Protein AF-A0A7Y8H9X2-F1 (afdb_monomer_lite)

Secondary structure (DSSP, 8-state):
---HHHHHHHHHHHHHHHHTS---HHHHHHHHHH-TTTHHHHHHHHHHS---HHHHHHHHHH-GGGHHHHHHHHHHT---HHHHHHHHHH-GGGHHHHHHHHHHS---HHHHHHHHHH-GGGHHHHHHHHT-

Sequence (132 aa):
MYSTKEIEEKLRNLWRELKAQQLNNDQLRYFIMLLEIIKTEAGEKLLEQNPADYDLRHIILWIDSLREKAAKKLLEQNPKNYDLRFIMSLVDEFKVEAGKRLLKQNPSEMELRCIINNVESLRSEAQKMLRK

pLDDT: mean 94.9, std 4.6, range [69.75, 98.38]

Radius of gyration: 18.44 Å; chains: 1; bounding box: 39×32×56 Å

Foldseek 3Di:
DDDPVRVLVVVVVVCVVCVVDDDDLVNLLCCLPPPPSCNVVSLVVNLVDPHDLVSLLSCLPRPLVCNVVSLVVNVVVVHDLVSLLSCLVRPVVCNQVSLVSNLVRPHDLVSLVSCLVRPVVCNVVSVVVNVD

Structure (mmCIF, N/CA/C/O backbone):
data_AF-A0A7Y8H9X2-F1
#
_entry.id   AF-A0A7Y8H9X2-F1
#
loop_
_atom_site.group_PDB
_atom_site.id
_atom_site.type_symbol
_atom_site.label_atom_id
_atom_site.label_alt_id
_atom_site.label_comp_id
_atom_site.label_asym_id
_atom_site.label_entity_id
_atom_site.label_seq_id
_atom_site.pdbx_PDB_ins_code
_atom_site.Cartn_x
_atom_site.Cartn_y
_atom_site.Cartn_z
_atom_site.occupancy
_atom_site.B_iso_or_equiv
_atom_site.auth_seq_id
_atom_site.auth_comp_id
_atom_site.auth_asym_id
_atom_site.auth_atom_id
_atom_site.pdbx_PDB_model_num
ATOM 1 N N . MET A 1 1 ? -16.980 21.443 28.844 1.00 69.75 1 MET A N 1
ATOM 2 C CA . MET A 1 1 ? -15.953 21.313 27.789 1.00 69.75 1 MET A CA 1
ATOM 3 C C . MET A 1 1 ? -15.144 20.080 28.148 1.00 69.75 1 MET A C 1
ATOM 5 O O . MET A 1 1 ? -14.673 20.035 29.275 1.00 69.75 1 MET A O 1
ATOM 9 N N . TYR A 1 2 ? -15.106 19.048 27.301 1.00 69.88 2 TYR A N 1
ATOM 10 C CA . TYR A 1 2 ? -14.339 17.837 27.622 1.00 69.88 2 TYR A CA 1
ATOM 11 C C . TYR A 1 2 ? -12.844 18.129 27.523 1.00 69.88 2 TYR A C 1
ATOM 13 O O . TYR A 1 2 ? -12.414 18.861 26.631 1.00 69.88 2 TYR A O 1
ATOM 21 N N . SER A 1 3 ? -12.062 17.555 28.428 1.00 89.25 3 SER A N 1
ATOM 22 C CA . SER A 1 3 ? -10.607 17.528 28.301 1.00 89.25 3 SER A CA 1
ATOM 23 C C . SER A 1 3 ? -10.181 16.595 27.160 1.00 89.25 3 SER A C 1
ATOM 25 O O . SER A 1 3 ? -10.890 15.643 26.825 1.00 89.25 3 SER A O 1
ATOM 27 N N . THR A 1 4 ? -8.994 16.819 26.588 1.00 89.44 4 THR A N 1
ATOM 28 C CA . THR A 1 4 ? -8.411 15.936 25.558 1.00 89.44 4 THR A CA 1
ATOM 29 C C . THR A 1 4 ? -8.378 14.480 26.023 1.00 89.44 4 THR A C 1
ATOM 31 O O . THR A 1 4 ? -8.796 13.588 25.294 1.00 89.44 4 THR A O 1
ATOM 34 N N . LYS A 1 5 ? -7.994 14.248 27.283 1.00 90.69 5 LYS A N 1
ATOM 35 C CA . LYS A 1 5 ? -7.929 12.911 27.885 1.00 90.69 5 LYS A CA 1
ATOM 36 C C . LYS A 1 5 ? -9.295 12.217 27.944 1.00 90.69 5 LYS A C 1
ATOM 38 O O . LYS A 1 5 ? -9.387 11.019 27.699 1.00 90.69 5 LYS A O 1
ATOM 43 N N . GLU A 1 6 ? -10.363 12.954 28.248 1.00 93.31 6 GLU A N 1
ATOM 44 C CA . GLU A 1 6 ? -11.724 12.398 28.250 1.00 93.31 6 GLU A CA 1
ATOM 45 C C . GLU A 1 6 ? -12.202 12.041 26.838 1.00 93.31 6 GLU A C 1
ATOM 47 O O . GLU A 1 6 ? -12.894 11.039 26.667 1.00 93.31 6 GLU A O 1
ATOM 52 N N . ILE A 1 7 ? -11.842 12.836 25.824 1.00 90.38 7 ILE A N 1
ATOM 53 C CA . ILE A 1 7 ? -12.174 12.541 24.420 1.00 90.38 7 ILE A CA 1
ATOM 54 C C . ILE A 1 7 ? -11.437 11.282 23.960 1.00 90.38 7 ILE A C 1
ATOM 56 O O . ILE A 1 7 ? -12.052 10.390 23.378 1.00 90.38 7 ILE A O 1
ATOM 60 N N . GLU A 1 8 ? -10.144 11.183 24.256 1.00 92.38 8 GLU A N 1
ATOM 61 C CA . GLU A 1 8 ? -9.329 10.016 23.925 1.00 92.38 8 GLU A CA 1
ATOM 62 C C . GLU A 1 8 ? -9.878 8.735 24.556 1.00 92.38 8 GLU A C 1
ATOM 64 O O . GLU A 1 8 ? -10.045 7.732 23.861 1.00 92.38 8 GLU A O 1
ATOM 69 N N . GLU A 1 9 ? -10.230 8.766 25.843 1.00 94.19 9 GLU A N 1
ATOM 70 C CA . GLU A 1 9 ? -10.795 7.594 26.516 1.00 94.19 9 GLU A CA 1
ATOM 71 C C . GLU A 1 9 ? -12.154 7.200 25.920 1.00 94.19 9 GLU A C 1
ATOM 73 O O . GLU A 1 9 ? -12.423 6.017 25.712 1.00 94.19 9 GLU A O 1
ATOM 78 N N . LYS A 1 10 ? -13.000 8.174 25.562 1.00 92.56 10 LYS A N 1
ATOM 79 C CA . LYS A 1 10 ? -14.264 7.901 24.860 1.00 92.56 10 LYS A CA 1
ATOM 80 C C . LYS A 1 10 ? -14.042 7.242 23.501 1.00 92.56 10 LYS A C 1
ATOM 82 O O . LYS A 1 10 ? -14.729 6.273 23.193 1.00 92.56 10 LYS A O 1
ATOM 87 N N . LEU A 1 11 ? -13.084 7.728 22.711 1.00 92.25 11 LEU A N 1
ATOM 88 C CA . LEU A 1 11 ? -12.744 7.128 21.418 1.00 92.25 11 LEU A CA 1
ATOM 89 C C . LEU A 1 11 ? -12.202 5.705 21.584 1.00 92.25 11 LEU A C 1
ATOM 91 O O . LEU A 1 11 ? -12.579 4.819 20.821 1.00 92.25 11 LEU A O 1
ATOM 95 N N . ARG A 1 12 ? -11.375 5.457 22.607 1.00 93.25 12 ARG A N 1
ATOM 96 C CA . ARG A 1 12 ? -10.884 4.108 22.924 1.00 93.25 12 ARG A CA 1
ATOM 97 C C . ARG A 1 12 ? -12.010 3.168 23.342 1.00 93.25 12 ARG A C 1
ATOM 99 O O . ARG A 1 12 ? -12.026 2.024 22.900 1.00 93.25 12 ARG A O 1
ATOM 106 N N . ASN A 1 13 ? -12.956 3.634 24.153 1.00 92.38 13 ASN A N 1
ATOM 107 C CA . ASN A 1 13 ? -14.127 2.842 24.535 1.00 92.38 13 ASN A CA 1
ATOM 108 C C . ASN A 1 13 ? -15.011 2.514 23.331 1.00 92.38 13 ASN A C 1
ATOM 110 O O . ASN A 1 13 ? -15.316 1.345 23.108 1.00 92.38 13 ASN A O 1
ATOM 114 N N . LEU A 1 14 ? -15.317 3.508 22.495 1.00 90.38 14 LEU A N 1
ATOM 115 C CA . LEU A 1 14 ? -16.073 3.289 21.263 1.00 90.38 14 LEU A CA 1
ATOM 116 C C . LEU A 1 14 ? -15.359 2.296 20.335 1.00 90.38 14 LEU A C 1
ATOM 118 O O . LEU A 1 14 ? -15.989 1.410 19.766 1.00 90.38 14 LEU A O 1
ATOM 122 N N . TRP A 1 15 ? -14.035 2.400 20.208 1.00 92.62 15 TRP A N 1
ATOM 123 C CA . TRP A 1 15 ? -13.254 1.443 19.432 1.00 92.62 15 TRP A CA 1
ATOM 124 C C . TRP A 1 15 ? -13.349 0.020 19.991 1.00 92.62 15 TRP A C 1
ATOM 126 O O . TRP A 1 15 ? -13.540 -0.913 19.214 1.00 92.62 15 TRP A O 1
ATOM 136 N N . ARG A 1 16 ? -13.279 -0.163 21.317 1.00 92.00 16 ARG A N 1
ATOM 137 C CA . ARG A 1 16 ? -13.462 -1.479 21.960 1.00 92.00 16 ARG A CA 1
ATOM 138 C C . ARG A 1 16 ? -14.822 -2.090 21.600 1.00 92.00 16 ARG A C 1
ATOM 140 O O . ARG A 1 16 ? -14.879 -3.269 21.260 1.00 92.00 16 ARG A O 1
ATOM 147 N N . GLU A 1 17 ? -15.887 -1.290 21.612 1.00 90.69 17 GLU A N 1
ATOM 148 C CA . GLU A 1 17 ? -17.245 -1.728 21.257 1.00 90.69 17 GLU A CA 1
ATOM 149 C C . GLU A 1 17 ? -17.387 -2.059 19.763 1.00 90.69 17 GLU A C 1
ATOM 151 O O . GLU A 1 17 ? -17.945 -3.094 19.395 1.00 90.69 17 GLU A O 1
ATOM 156 N N . LEU A 1 18 ? -16.853 -1.205 18.887 1.00 88.69 18 LEU A N 1
ATOM 157 C CA . LEU A 1 18 ? -16.932 -1.382 17.435 1.00 88.69 18 LEU A CA 1
ATOM 158 C C . LEU A 1 18 ? -16.059 -2.534 16.934 1.00 88.69 18 LEU A C 1
ATOM 160 O O . LEU A 1 18 ? -16.453 -3.248 16.015 1.00 88.69 18 LEU A O 1
ATOM 164 N N . LYS A 1 19 ? -14.882 -2.753 17.533 1.00 83.00 19 LYS A N 1
ATOM 165 C CA . LYS A 1 19 ? -13.941 -3.812 17.130 1.00 83.00 19 LYS A CA 1
ATOM 166 C C . LYS A 1 19 ? -14.525 -5.215 17.309 1.00 83.00 19 LYS A C 1
ATOM 168 O O . LYS A 1 19 ? -14.109 -6.126 16.587 1.00 83.00 19 LYS A O 1
ATOM 173 N N . ALA A 1 20 ? -15.472 -5.370 18.238 1.00 81.69 20 ALA A N 1
ATOM 174 C CA . ALA A 1 20 ? -16.233 -6.598 18.454 1.00 81.69 20 ALA A CA 1
ATOM 175 C C . ALA A 1 20 ? -17.261 -6.877 17.340 1.00 81.69 20 ALA A C 1
ATOM 177 O O . ALA A 1 20 ? -17.740 -8.001 17.212 1.00 81.69 20 ALA A O 1
ATOM 178 N N . GLN A 1 21 ? -17.583 -5.876 16.519 1.00 85.62 21 GLN A N 1
ATOM 179 C CA . GLN A 1 21 ? -18.487 -5.998 15.380 1.00 85.62 21 GLN A CA 1
ATOM 180 C C . GLN A 1 21 ? -17.711 -6.314 14.090 1.00 85.62 21 GLN A C 1
ATOM 182 O O . GLN A 1 21 ? -16.490 -6.136 13.994 1.00 85.62 21 GLN A O 1
ATOM 187 N N . GLN A 1 22 ? -18.429 -6.768 13.060 1.00 86.12 22 GLN A N 1
ATOM 188 C CA . GLN A 1 22 ? -17.862 -6.987 11.730 1.00 86.12 22 GLN A CA 1
ATOM 189 C C . GLN A 1 22 ? -17.750 -5.656 10.968 1.00 86.12 22 GLN A C 1
ATOM 191 O O . GLN A 1 22 ? -18.586 -5.326 10.131 1.00 86.12 22 GLN A O 1
ATOM 196 N N . LEU A 1 23 ? -16.713 -4.877 11.286 1.00 92.81 23 LEU A N 1
ATOM 197 C CA . LEU A 1 23 ? -16.373 -3.653 10.556 1.00 92.81 23 LEU A CA 1
ATOM 198 C C . LEU A 1 23 ? -15.923 -3.978 9.130 1.00 92.81 23 LEU A C 1
ATOM 200 O O . LEU A 1 23 ? -15.063 -4.842 8.939 1.00 92.81 23 LEU A O 1
ATOM 204 N N . ASN A 1 24 ? -16.453 -3.246 8.153 1.00 95.00 24 ASN A N 1
ATOM 205 C CA . ASN A 1 24 ? -16.014 -3.351 6.764 1.00 95.00 24 ASN A CA 1
ATOM 206 C C . ASN A 1 24 ? -14.742 -2.522 6.501 1.00 95.00 24 ASN A C 1
ATOM 208 O O . ASN A 1 24 ? -14.343 -1.676 7.308 1.00 95.00 24 ASN A O 1
ATOM 212 N N . A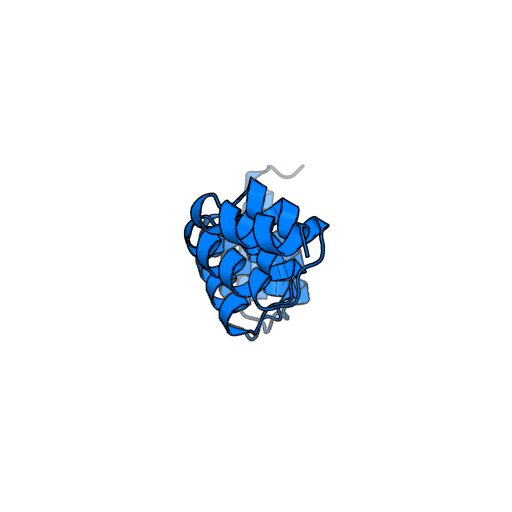SN A 1 25 ? -14.110 -2.756 5.348 1.00 96.75 25 ASN A N 1
ATOM 213 C CA . ASN A 1 25 ? -12.866 -2.079 4.981 1.00 96.75 25 ASN A CA 1
ATOM 214 C C . ASN A 1 25 ? -13.015 -0.551 4.929 1.00 96.75 25 ASN A C 1
ATOM 216 O O . ASN A 1 25 ? -12.122 0.162 5.374 1.00 96.75 25 ASN A O 1
ATOM 220 N N . ASP A 1 26 ? -14.146 -0.036 4.445 1.00 95.94 26 ASP A N 1
ATOM 221 C CA . ASP A 1 26 ? -14.404 1.403 4.324 1.00 95.94 26 ASP A CA 1
ATOM 222 C C . ASP A 1 26 ? -14.406 2.090 5.692 1.00 95.94 26 ASP A C 1
ATOM 224 O O . ASP A 1 26 ? -13.741 3.109 5.881 1.00 95.94 26 ASP A O 1
ATOM 228 N N . GLN A 1 27 ? -15.094 1.497 6.669 1.00 95.06 27 GLN A N 1
ATOM 229 C CA . GLN A 1 27 ? -15.109 1.968 8.053 1.00 95.06 27 GLN A CA 1
ATOM 230 C C . GLN A 1 27 ? -13.698 1.974 8.647 1.00 95.06 27 GLN A C 1
ATOM 232 O O . GLN A 1 27 ? -13.291 2.958 9.264 1.00 95.06 27 GLN A O 1
ATOM 237 N N . LEU A 1 28 ? -12.922 0.913 8.411 1.00 96.44 28 LEU A N 1
ATOM 238 C CA . LEU A 1 28 ? -11.536 0.845 8.869 1.00 96.44 28 LEU A CA 1
ATOM 239 C C . LEU A 1 28 ? -10.665 1.918 8.210 1.00 96.44 28 LEU A C 1
ATOM 241 O O . LEU A 1 28 ? -9.901 2.575 8.913 1.00 96.44 28 LEU A O 1
ATOM 245 N N . ARG A 1 29 ? -10.830 2.183 6.907 1.00 96.69 29 ARG A N 1
ATOM 246 C CA . ARG A 1 29 ? -10.136 3.288 6.225 1.00 96.69 29 ARG A CA 1
ATOM 247 C C . ARG A 1 29 ? -10.466 4.640 6.855 1.00 96.69 29 ARG A C 1
ATOM 249 O O . ARG A 1 29 ? -9.553 5.438 7.061 1.00 96.69 29 ARG A O 1
ATOM 256 N N . TYR A 1 30 ? -11.727 4.901 7.205 1.00 94.88 30 TYR A N 1
ATOM 257 C CA . TYR A 1 30 ? -12.093 6.142 7.898 1.00 94.88 30 TYR A CA 1
ATOM 258 C C . TYR A 1 30 ? -11.383 6.285 9.245 1.00 94.88 30 TYR A C 1
ATOM 260 O O . TYR A 1 30 ? -10.869 7.361 9.546 1.00 94.88 30 TYR A O 1
ATOM 268 N N . PHE A 1 31 ? -11.290 5.212 10.032 1.00 95.00 31 PHE A N 1
ATOM 269 C CA . PHE A 1 31 ? -10.563 5.253 11.302 1.00 95.00 31 PHE A CA 1
ATOM 270 C C . PHE A 1 31 ? -9.066 5.496 11.110 1.00 95.00 31 PHE A C 1
ATOM 272 O O . PHE A 1 31 ? -8.489 6.295 11.843 1.00 95.00 31 PHE A O 1
ATOM 279 N N . ILE A 1 32 ? -8.458 4.885 10.090 1.00 96.69 32 ILE A N 1
ATOM 280 C CA . ILE A 1 32 ? -7.049 5.105 9.739 1.00 96.69 32 ILE A CA 1
ATOM 281 C C . ILE A 1 32 ? -6.781 6.576 9.396 1.00 96.69 32 ILE A C 1
ATOM 283 O O . ILE A 1 32 ? -5.778 7.129 9.837 1.00 96.69 32 ILE A O 1
ATOM 287 N N . MET A 1 33 ? -7.667 7.209 8.621 1.00 95.12 33 MET A N 1
ATOM 288 C CA . MET A 1 33 ? -7.476 8.587 8.153 1.00 95.12 33 MET A CA 1
ATOM 289 C C . MET A 1 33 ? -7.781 9.646 9.215 1.00 95.12 33 MET A C 1
ATOM 291 O O . MET A 1 33 ? -7.180 10.715 9.194 1.00 95.12 33 MET A O 1
ATOM 295 N N . LEU A 1 34 ? -8.758 9.392 10.091 1.00 92.81 34 LEU A N 1
ATOM 296 C CA . LEU A 1 34 ? -9.330 10.435 10.948 1.00 92.81 34 LEU A CA 1
ATOM 297 C C . LEU A 1 34 ? -8.930 10.316 12.418 1.00 92.81 34 LEU A C 1
ATOM 299 O O . LEU A 1 34 ? -9.000 11.311 13.136 1.00 92.81 34 LEU A O 1
ATOM 303 N N . LEU A 1 35 ? -8.552 9.125 12.892 1.00 93.19 35 LEU A N 1
ATOM 304 C CA . LEU A 1 35 ? -8.412 8.857 14.322 1.00 93.19 35 LEU A CA 1
ATOM 305 C C . LEU A 1 35 ? -7.008 8.357 14.668 1.00 93.19 35 LEU A C 1
ATOM 307 O O . LEU A 1 35 ? -6.772 7.160 14.824 1.00 93.19 35 LEU A O 1
ATOM 311 N N . GLU A 1 36 ? -6.095 9.306 14.881 1.00 92.50 36 GLU A N 1
ATOM 312 C CA . GLU A 1 36 ? -4.679 9.055 15.199 1.00 92.50 36 GLU A CA 1
ATOM 313 C C . GLU A 1 36 ? -4.484 8.038 16.337 1.00 92.50 36 GLU A C 1
ATOM 315 O O . GLU A 1 36 ? -3.622 7.168 16.269 1.00 92.50 36 GLU A O 1
ATOM 320 N N . ILE A 1 37 ? -5.338 8.092 17.361 1.00 93.06 37 ILE A N 1
ATOM 321 C CA . ILE A 1 37 ? -5.226 7.256 18.559 1.00 93.06 37 ILE A CA 1
ATOM 322 C C . ILE A 1 37 ? -5.534 5.764 18.335 1.00 93.06 37 ILE A C 1
ATOM 324 O O . ILE A 1 37 ? -5.086 4.930 19.126 1.00 93.06 37 ILE A O 1
ATOM 328 N N . ILE A 1 38 ? -6.283 5.420 17.280 1.00 94.69 38 ILE A N 1
ATOM 329 C CA . ILE A 1 38 ? -6.653 4.031 16.943 1.00 94.69 38 ILE A CA 1
ATOM 330 C C . ILE A 1 38 ? -6.220 3.607 15.537 1.00 94.69 38 ILE A C 1
ATOM 332 O O . ILE A 1 38 ? -6.457 2.461 15.153 1.00 94.69 38 ILE A O 1
ATOM 336 N N . LYS A 1 39 ? -5.581 4.493 14.761 1.00 95.50 39 LYS A N 1
ATOM 337 C CA . LYS A 1 39 ? -5.255 4.231 13.352 1.00 95.50 39 LYS A CA 1
ATOM 338 C C . LYS A 1 39 ? -4.472 2.935 13.158 1.00 95.50 39 LYS A C 1
ATOM 340 O O . LYS A 1 39 ? -4.784 2.176 12.248 1.00 95.50 39 LYS A O 1
ATOM 345 N N . THR A 1 40 ? -3.508 2.645 14.035 1.00 97.38 40 THR A N 1
ATOM 346 C CA . THR A 1 40 ? -2.671 1.442 13.936 1.00 97.38 40 THR A CA 1
ATOM 347 C C . THR A 1 40 ? -3.502 0.180 14.128 1.00 97.38 40 THR A C 1
ATOM 349 O O . THR A 1 40 ? -3.429 -0.720 13.300 1.00 97.38 40 THR A O 1
ATOM 352 N N . GLU A 1 41 ? -4.367 0.137 15.146 1.00 95.88 41 GLU A N 1
ATOM 353 C CA . GLU A 1 41 ? -5.249 -1.013 15.380 1.00 95.88 41 GLU A CA 1
ATOM 354 C C . GLU A 1 41 ? -6.264 -1.207 14.244 1.00 95.88 41 GLU A C 1
ATOM 356 O O . GLU A 1 41 ? -6.582 -2.338 13.872 1.00 95.88 41 GLU A O 1
ATOM 361 N N . ALA A 1 42 ? -6.777 -0.111 13.676 1.00 96.44 42 ALA A N 1
ATOM 362 C CA . ALA A 1 42 ? -7.653 -0.169 12.511 1.00 96.44 42 ALA A CA 1
ATOM 363 C C . ALA A 1 42 ? -6.913 -0.702 11.273 1.00 96.44 42 ALA A C 1
ATOM 365 O O . ALA A 1 42 ? -7.462 -1.525 10.540 1.00 96.44 42 ALA A O 1
ATOM 366 N N . GLY A 1 43 ? -5.657 -0.291 11.076 1.00 97.81 43 GLY A N 1
ATOM 367 C CA . GLY A 1 43 ? -4.775 -0.804 10.030 1.00 97.81 43 GLY A CA 1
ATOM 368 C C . GLY A 1 43 ? -4.475 -2.293 10.178 1.00 97.81 43 GLY A C 1
ATOM 369 O O . GLY A 1 43 ? -4.574 -3.034 9.203 1.00 97.81 43 GLY A O 1
ATOM 370 N N . GLU A 1 44 ? -4.170 -2.760 11.388 1.00 97.44 44 GLU A N 1
ATOM 371 C CA . GLU A 1 44 ? -3.964 -4.186 11.666 1.00 97.44 44 GLU A CA 1
ATOM 372 C C . GLU A 1 44 ? -5.214 -4.999 11.333 1.00 97.44 44 GLU A C 1
ATOM 374 O O . GLU A 1 44 ? -5.134 -5.966 10.572 1.00 97.44 44 GLU A O 1
ATOM 379 N N . LYS A 1 45 ? -6.382 -4.548 11.805 1.00 95.88 45 LYS A N 1
ATOM 380 C CA . LYS A 1 45 ? -7.656 -5.213 11.517 1.00 95.88 45 LYS A CA 1
ATOM 381 C C . LYS A 1 45 ? -7.979 -5.211 10.021 1.00 95.88 45 LYS A C 1
ATOM 383 O O . LYS A 1 45 ? -8.530 -6.188 9.529 1.00 95.88 45 LYS A O 1
ATOM 388 N N . LEU A 1 46 ? -7.633 -4.154 9.284 1.00 97.25 46 LEU A N 1
ATOM 389 C CA . LEU A 1 46 ? -7.819 -4.093 7.830 1.00 97.25 46 LEU A CA 1
ATOM 390 C C . LEU A 1 46 ? -6.900 -5.082 7.093 1.00 97.25 46 LEU A C 1
ATOM 392 O O . LEU A 1 46 ? -7.323 -5.708 6.123 1.00 97.25 46 LEU A O 1
ATOM 396 N N . LEU A 1 47 ? -5.666 -5.279 7.572 1.00 97.62 47 LEU A N 1
ATOM 397 C CA . LEU A 1 47 ? -4.728 -6.263 7.011 1.00 97.62 47 LEU A CA 1
ATOM 398 C C . LEU A 1 47 ? -5.164 -7.714 7.229 1.00 97.62 47 LEU A C 1
ATOM 400 O O . LEU A 1 47 ? -4.847 -8.561 6.392 1.00 97.62 47 LEU A O 1
ATOM 404 N N . GLU A 1 48 ? -5.843 -7.995 8.342 1.00 95.88 48 GLU A N 1
ATOM 405 C CA . GLU A 1 48 ? -6.368 -9.323 8.696 1.00 95.88 48 GLU A CA 1
ATOM 406 C C . GLU A 1 48 ? -7.587 -9.741 7.861 1.00 95.88 48 GLU A C 1
ATOM 408 O O . GLU A 1 48 ? -7.913 -10.925 7.800 1.00 95.88 48 GLU A O 1
ATOM 413 N N . GLN A 1 49 ? -8.261 -8.788 7.214 1.00 93.81 49 GLN A N 1
ATOM 414 C CA . GLN A 1 49 ? -9.383 -9.063 6.318 1.00 93.81 49 GLN A CA 1
ATOM 415 C C . GLN A 1 49 ? -8.891 -9.423 4.903 1.00 93.81 49 GLN A C 1
ATOM 417 O O . GLN A 1 49 ? -7.779 -9.914 4.693 1.00 93.81 49 GLN A O 1
ATOM 422 N N . ASN A 1 50 ? -9.725 -9.165 3.895 1.00 94.25 50 ASN A N 1
ATOM 423 C CA . ASN A 1 50 ? -9.355 -9.237 2.488 1.00 94.25 50 ASN A CA 1
ATOM 424 C C . ASN A 1 50 ? -9.261 -7.815 1.894 1.00 94.25 50 ASN A C 1
ATOM 426 O O . ASN A 1 50 ? -10.183 -7.390 1.195 1.00 94.25 50 ASN A O 1
ATOM 430 N N . PRO A 1 51 ? -8.210 -7.036 2.225 1.00 96.69 51 PRO A N 1
ATOM 431 C CA . PRO A 1 51 ? -8.051 -5.674 1.727 1.00 96.69 51 PRO A CA 1
ATOM 432 C C . PRO A 1 51 ? -7.796 -5.673 0.219 1.00 96.69 51 PRO A C 1
ATOM 434 O O . PRO A 1 51 ? -6.973 -6.451 -0.271 1.00 96.69 51 PRO A O 1
ATOM 437 N N . ALA A 1 52 ? -8.463 -4.769 -0.494 1.00 96.50 52 ALA A N 1
ATOM 438 C CA . ALA A 1 52 ? -8.158 -4.457 -1.886 1.00 96.50 52 ALA A CA 1
ATOM 439 C C . ALA A 1 52 ? -6.903 -3.570 -1.988 1.00 96.50 52 ALA A C 1
ATOM 441 O O . ALA A 1 52 ? -6.480 -2.963 -1.002 1.00 96.50 52 ALA A O 1
ATOM 442 N N . ASP A 1 53 ? -6.357 -3.390 -3.194 1.00 96.94 53 ASP A N 1
ATOM 443 C CA . ASP A 1 53 ? -5.209 -2.499 -3.429 1.00 96.94 53 ASP A CA 1
ATOM 444 C C . ASP A 1 53 ? -5.389 -1.109 -2.791 1.00 96.94 53 ASP A C 1
ATOM 446 O O . ASP A 1 53 ? -4.482 -0.561 -2.164 1.00 96.94 53 ASP A O 1
ATOM 450 N N . TYR A 1 54 ? -6.594 -0.543 -2.910 1.00 95.75 54 TYR A N 1
ATOM 451 C CA . TYR A 1 54 ? -6.927 0.772 -2.361 1.00 95.75 54 TYR A CA 1
ATOM 452 C C . TYR A 1 54 ? -6.844 0.829 -0.828 1.00 95.75 54 TYR A C 1
ATOM 454 O O . TYR A 1 54 ? -6.391 1.837 -0.279 1.00 95.75 54 TYR A O 1
ATOM 462 N N . ASP A 1 55 ? -7.223 -0.253 -0.146 1.00 97.69 55 ASP A N 1
ATOM 463 C CA . ASP A 1 55 ? -7.095 -0.397 1.306 1.00 97.69 55 ASP A CA 1
ATOM 464 C C . ASP A 1 55 ? -5.627 -0.400 1.725 1.00 97.69 55 ASP A C 1
ATOM 466 O O . ASP A 1 55 ? -5.215 0.335 2.623 1.00 97.69 55 ASP A O 1
ATOM 470 N N . LEU A 1 56 ? -4.809 -1.182 1.020 1.00 98.12 56 LEU A N 1
ATOM 471 C CA . LEU A 1 56 ? -3.383 -1.308 1.305 1.00 98.12 56 LEU A CA 1
ATOM 472 C C . LEU A 1 56 ? -2.647 0.018 1.101 1.00 98.12 56 LEU A C 1
ATOM 474 O O . LEU A 1 56 ? -1.807 0.378 1.925 1.00 98.12 56 LEU A O 1
ATOM 478 N N . ARG A 1 57 ? -3.019 0.801 0.078 1.00 96.81 57 ARG A N 1
ATOM 479 C CA . ARG A 1 57 ? -2.495 2.167 -0.117 1.00 96.81 57 ARG A CA 1
ATOM 480 C C . ARG A 1 57 ? -2.752 3.067 1.088 1.00 96.81 57 ARG A C 1
ATOM 482 O O . ARG A 1 57 ? -1.872 3.845 1.442 1.00 96.81 57 ARG A O 1
ATOM 489 N N . HIS A 1 58 ? -3.922 2.968 1.724 1.00 96.44 58 HIS A N 1
ATOM 490 C CA . HIS A 1 58 ? -4.236 3.787 2.901 1.00 96.44 58 HIS A CA 1
ATOM 491 C C . HIS A 1 58 ? -3.319 3.442 4.068 1.00 96.44 58 HIS A C 1
ATOM 493 O O . HIS A 1 58 ? -2.801 4.339 4.726 1.00 96.44 58 HIS A O 1
ATOM 499 N N . ILE A 1 59 ? -3.062 2.155 4.288 1.00 98.19 59 ILE A N 1
ATOM 500 C CA . ILE A 1 59 ? -2.152 1.717 5.348 1.00 98.19 59 ILE A CA 1
ATOM 501 C C . ILE A 1 59 ? -0.727 2.199 5.065 1.00 98.19 59 ILE A C 1
ATOM 503 O O . ILE A 1 59 ? -0.101 2.787 5.943 1.00 98.19 59 ILE A O 1
ATOM 507 N N . ILE A 1 60 ? -0.245 2.022 3.830 1.00 97.44 60 ILE A N 1
ATOM 508 C CA . ILE A 1 60 ? 1.082 2.490 3.399 1.00 97.44 60 ILE A CA 1
ATOM 509 C C . ILE A 1 60 ? 1.228 4.003 3.613 1.00 97.44 60 ILE A C 1
ATOM 511 O O . ILE A 1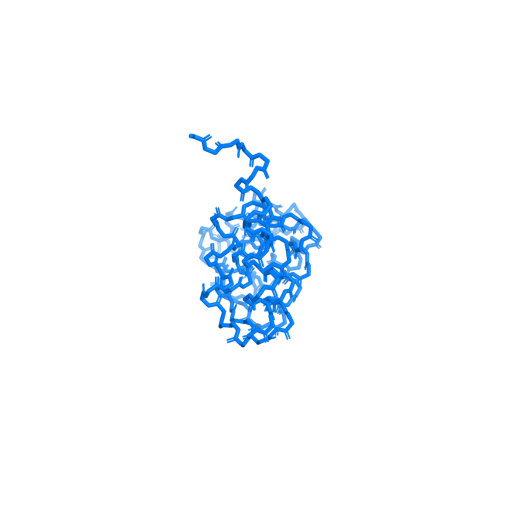 60 ? 2.280 4.462 4.059 1.00 97.44 60 ILE A O 1
ATOM 515 N N . LEU A 1 61 ? 0.188 4.780 3.304 1.00 96.12 61 LEU A N 1
ATOM 516 C CA . LEU A 1 61 ? 0.231 6.236 3.397 1.00 96.12 61 LEU A CA 1
ATOM 517 C C . LEU A 1 61 ? 0.212 6.738 4.845 1.00 96.12 61 LEU A C 1
ATOM 519 O O . LEU A 1 61 ? 0.966 7.646 5.177 1.00 96.12 61 LEU A O 1
ATOM 523 N N . TRP A 1 62 ? -0.638 6.157 5.694 1.00 96.31 62 TRP A N 1
ATOM 524 C CA . TRP A 1 62 ? -1.007 6.761 6.980 1.00 96.31 62 TRP A CA 1
ATOM 525 C C . TRP A 1 62 ? -0.393 6.088 8.215 1.00 96.31 62 TRP A C 1
ATOM 527 O O . TRP A 1 62 ? -0.447 6.662 9.308 1.00 96.31 62 TRP A O 1
ATOM 537 N N . ILE A 1 63 ? 0.178 4.884 8.077 1.00 97.44 63 ILE A N 1
ATOM 538 C CA . ILE A 1 63 ? 0.661 4.089 9.215 1.00 97.44 63 ILE A CA 1
ATOM 539 C C . ILE A 1 63 ? 2.074 3.566 8.945 1.00 97.44 63 ILE A C 1
ATOM 541 O O . ILE A 1 63 ? 2.258 2.479 8.398 1.00 97.44 63 ILE A O 1
ATOM 545 N N . ASP A 1 64 ? 3.078 4.327 9.390 1.00 96.12 64 ASP A N 1
ATOM 546 C CA . ASP A 1 64 ? 4.501 4.007 9.203 1.00 96.12 64 ASP A CA 1
ATOM 547 C C . ASP A 1 64 ? 4.851 2.575 9.642 1.00 96.12 64 ASP A C 1
ATOM 549 O O . ASP A 1 64 ? 5.478 1.833 8.890 1.00 96.12 64 ASP A O 1
ATOM 553 N N . SER A 1 65 ? 4.383 2.149 10.820 1.00 97.50 65 SER A N 1
ATOM 554 C CA . SER A 1 65 ? 4.705 0.834 11.396 1.00 97.50 65 SER A CA 1
ATOM 555 C C . SER A 1 65 ? 4.111 -0.357 10.638 1.00 97.50 65 SER A C 1
ATOM 557 O O . SER A 1 65 ? 4.580 -1.481 10.802 1.00 97.50 65 SER A O 1
ATOM 559 N N . LEU A 1 66 ? 3.083 -0.143 9.813 1.00 98.25 66 LEU A N 1
ATOM 560 C CA . LEU A 1 66 ? 2.428 -1.198 9.030 1.00 98.25 66 LEU A CA 1
ATOM 561 C C . LEU A 1 66 ? 2.767 -1.125 7.541 1.00 98.25 66 LEU A C 1
ATOM 563 O O . LEU A 1 66 ? 2.334 -1.983 6.764 1.00 98.25 66 LEU A O 1
ATOM 567 N N . ARG A 1 67 ? 3.538 -0.114 7.137 1.00 97.00 67 ARG A N 1
ATOM 568 C CA . ARG A 1 67 ? 3.811 0.215 5.743 1.00 97.00 67 ARG A CA 1
ATOM 569 C C . ARG A 1 67 ? 4.433 -0.948 4.977 1.00 97.00 67 ARG A C 1
ATOM 571 O O . ARG A 1 67 ? 3.948 -1.298 3.903 1.00 97.00 67 ARG A O 1
ATOM 578 N N . GLU A 1 68 ? 5.457 -1.581 5.541 1.00 98.12 68 GLU A N 1
ATOM 579 C CA . GLU A 1 68 ? 6.126 -2.730 4.920 1.00 98.12 68 GLU A CA 1
ATOM 580 C C . GLU A 1 68 ? 5.178 -3.922 4.758 1.00 98.12 68 GLU A C 1
ATOM 582 O O . GLU A 1 68 ? 5.075 -4.496 3.673 1.00 98.12 68 GLU A O 1
ATOM 587 N N . LYS A 1 69 ? 4.416 -4.259 5.806 1.00 98.38 69 LYS A N 1
ATOM 588 C CA . LYS A 1 69 ? 3.448 -5.365 5.776 1.00 98.38 69 LYS A CA 1
ATOM 589 C C . LYS A 1 69 ? 2.371 -5.140 4.710 1.00 98.38 69 LYS A C 1
ATOM 591 O O . LYS A 1 69 ? 2.040 -6.065 3.969 1.00 98.38 69 LYS A O 1
ATOM 596 N N . ALA A 1 70 ? 1.851 -3.918 4.605 1.00 98.31 70 ALA A N 1
ATOM 597 C CA . ALA A 1 70 ? 0.859 -3.556 3.598 1.00 98.31 70 ALA A CA 1
ATOM 598 C C . ALA A 1 70 ? 1.435 -3.574 2.174 1.00 98.31 70 ALA A C 1
ATOM 600 O O . ALA A 1 70 ? 0.800 -4.111 1.268 1.00 98.31 70 ALA A O 1
ATOM 601 N N . ALA A 1 71 ? 2.649 -3.055 1.976 1.00 98.31 71 ALA A N 1
ATOM 602 C CA . ALA A 1 71 ? 3.321 -3.067 0.679 1.00 98.31 71 ALA A CA 1
ATOM 603 C C . ALA A 1 71 ? 3.640 -4.480 0.195 1.00 98.31 71 ALA A C 1
ATOM 605 O O . ALA A 1 71 ? 3.402 -4.787 -0.971 1.00 98.31 71 ALA A O 1
ATOM 606 N N . LYS A 1 72 ? 4.091 -5.362 1.092 1.00 98.31 72 LYS A N 1
ATOM 607 C CA . LYS A 1 72 ? 4.286 -6.778 0.777 1.00 98.31 72 LYS A CA 1
ATOM 608 C C . LYS A 1 72 ? 2.990 -7.417 0.274 1.00 98.31 72 LYS A C 1
ATOM 610 O O . LYS A 1 72 ? 2.977 -8.015 -0.798 1.00 98.31 72 LYS A O 1
ATOM 615 N N . LYS A 1 73 ? 1.883 -7.214 0.997 1.00 98.06 73 LYS A N 1
ATOM 616 C CA . LYS A 1 73 ? 0.565 -7.739 0.608 1.00 98.06 73 LYS A CA 1
ATOM 617 C C . LYS A 1 73 ? 0.087 -7.147 -0.724 1.00 98.06 73 LYS A C 1
ATOM 619 O O . LYS A 1 73 ? -0.523 -7.853 -1.515 1.00 98.06 73 LYS A O 1
ATOM 624 N N . LEU A 1 74 ? 0.402 -5.880 -1.005 1.00 97.94 74 LEU A N 1
ATOM 625 C CA . LEU A 1 74 ? 0.061 -5.218 -2.270 1.00 97.94 74 LEU A CA 1
ATOM 626 C C . LEU A 1 74 ? 0.867 -5.797 -3.440 1.00 97.94 74 LEU A C 1
ATOM 628 O O . LEU A 1 74 ? 0.321 -6.027 -4.512 1.00 97.94 74 LEU A O 1
ATOM 632 N N . LEU A 1 75 ? 2.151 -6.106 -3.234 1.00 97.75 75 LEU A N 1
ATOM 633 C CA . LEU A 1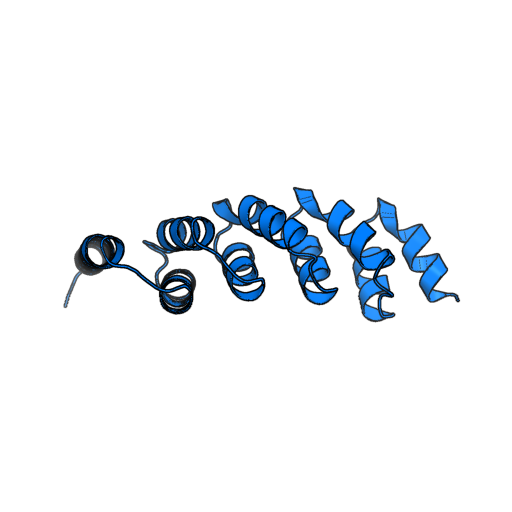 75 ? 2.992 -6.784 -4.229 1.00 97.75 75 LEU A CA 1
ATOM 634 C C . LEU A 1 75 ? 2.501 -8.199 -4.554 1.00 97.75 75 LEU A C 1
ATOM 636 O O . LEU A 1 75 ? 2.688 -8.665 -5.681 1.00 97.75 75 LEU A O 1
ATOM 640 N N . GLU A 1 76 ? 1.866 -8.877 -3.604 1.00 97.25 76 GLU A N 1
ATOM 641 C CA . GLU A 1 76 ? 1.243 -10.189 -3.808 1.00 97.25 76 GLU A CA 1
ATOM 642 C C . GLU A 1 76 ? -0.053 -10.104 -4.648 1.00 97.25 76 GLU A C 1
ATOM 644 O O . GLU A 1 76 ? -0.430 -11.096 -5.267 1.00 97.25 76 GLU A O 1
ATOM 649 N N . GLN A 1 77 ? -0.693 -8.927 -4.758 1.00 95.69 77 GLN A N 1
ATOM 650 C CA . GLN A 1 77 ? -1.960 -8.711 -5.490 1.00 95.69 77 GLN A CA 1
ATOM 651 C C . GLN A 1 77 ? -1.798 -8.347 -6.980 1.00 95.69 77 GLN A C 1
ATOM 653 O O . GLN A 1 77 ? -2.758 -7.944 -7.629 1.00 95.69 77 GLN A O 1
ATOM 658 N N . ASN A 1 78 ? -0.605 -8.525 -7.557 1.00 93.50 78 ASN A N 1
ATOM 659 C CA . ASN A 1 78 ? -0.280 -8.094 -8.926 1.00 93.50 78 ASN A CA 1
ATOM 660 C C . ASN A 1 78 ? -0.581 -6.592 -9.170 1.00 93.50 78 ASN A C 1
ATOM 662 O O . ASN A 1 78 ? -1.449 -6.239 -9.974 1.00 93.50 78 ASN A O 1
ATOM 666 N N . PRO A 1 79 ? 0.145 -5.703 -8.475 1.00 95.06 79 PRO A N 1
ATOM 667 C CA . PRO A 1 79 ? -0.138 -4.272 -8.445 1.00 95.06 79 PRO A CA 1
ATOM 668 C C . PRO A 1 79 ? 0.043 -3.605 -9.812 1.00 95.06 79 PRO A C 1
ATOM 670 O O . PRO A 1 79 ? 0.894 -4.011 -10.611 1.00 95.06 79 PRO A O 1
ATOM 673 N N . LYS A 1 80 ? -0.711 -2.525 -10.046 1.00 96.44 80 LYS A N 1
ATOM 674 C CA . LYS A 1 80 ? -0.593 -1.688 -11.252 1.00 96.44 80 LYS A CA 1
ATOM 675 C C . LYS A 1 80 ? 0.623 -0.760 -11.157 1.00 96.44 80 LYS A C 1
ATOM 677 O O . LYS A 1 80 ? 1.151 -0.519 -10.073 1.00 96.44 80 LYS A O 1
ATOM 682 N N . ASN A 1 81 ? 1.010 -0.122 -12.263 1.00 97.44 81 ASN A N 1
ATOM 683 C CA . ASN A 1 81 ? 2.124 0.839 -12.267 1.00 97.44 81 ASN A CA 1
ATOM 684 C C . ASN A 1 81 ? 2.008 1.924 -11.183 1.00 97.44 81 ASN A C 1
ATOM 686 O O . ASN A 1 81 ? 2.999 2.270 -10.540 1.00 97.44 81 ASN A O 1
ATOM 690 N N . TYR A 1 82 ? 0.796 2.439 -10.947 1.00 94.88 82 TYR A N 1
ATOM 691 C CA . TYR A 1 82 ? 0.542 3.432 -9.901 1.00 94.88 82 TYR A CA 1
ATOM 692 C C . TYR A 1 82 ? 0.902 2.914 -8.499 1.00 94.88 82 TYR A C 1
ATOM 694 O O . TYR A 1 82 ? 1.571 3.613 -7.743 1.00 94.88 82 TYR A O 1
ATOM 702 N N . ASP A 1 8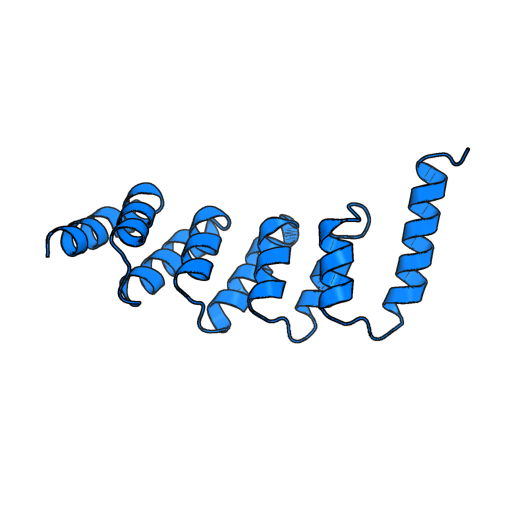3 ? 0.516 1.681 -8.173 1.00 96.88 83 ASP A N 1
ATOM 703 C CA . ASP A 1 83 ? 0.845 1.019 -6.907 1.00 96.88 83 ASP A CA 1
ATOM 704 C C . ASP A 1 83 ? 2.350 0.811 -6.748 1.00 96.88 83 ASP A C 1
ATOM 706 O O . ASP A 1 83 ? 2.917 1.089 -5.694 1.00 96.88 83 ASP A O 1
ATOM 710 N N . LEU A 1 84 ? 3.017 0.369 -7.816 1.00 97.56 84 LEU A N 1
ATOM 711 C CA . LEU A 1 84 ? 4.462 0.153 -7.819 1.00 97.56 84 LEU A CA 1
ATOM 712 C C . LEU A 1 84 ? 5.226 1.457 -7.585 1.00 97.56 84 LEU A C 1
ATOM 714 O O . LEU A 1 84 ? 6.171 1.483 -6.799 1.00 97.56 84 LEU A O 1
ATOM 718 N N . ARG A 1 85 ? 4.789 2.561 -8.203 1.00 95.19 85 ARG A N 1
ATOM 719 C CA . ARG A 1 85 ? 5.338 3.893 -7.911 1.00 95.19 85 ARG A CA 1
ATOM 720 C C . ARG A 1 85 ? 5.126 4.271 -6.452 1.00 95.19 85 ARG A C 1
ATOM 722 O O . ARG A 1 85 ? 6.041 4.794 -5.828 1.00 95.19 85 ARG A O 1
ATOM 729 N N . PHE A 1 86 ? 3.938 3.999 -5.919 1.00 91.88 86 PHE A N 1
ATOM 730 C CA . PHE A 1 86 ? 3.597 4.318 -4.538 1.00 91.88 86 PHE A CA 1
ATOM 731 C C . PHE A 1 86 ? 4.506 3.582 -3.546 1.00 91.88 86 PHE A C 1
ATOM 733 O O . PHE A 1 86 ? 5.088 4.205 -2.660 1.00 91.88 86 PHE A O 1
ATOM 740 N N . ILE A 1 87 ? 4.706 2.277 -3.757 1.00 96.94 87 ILE A N 1
ATOM 741 C CA . ILE A 1 87 ? 5.629 1.457 -2.965 1.00 96.94 87 ILE A CA 1
ATOM 742 C C . ILE A 1 87 ? 7.059 1.987 -3.095 1.00 96.94 87 ILE A C 1
ATOM 744 O O . ILE A 1 87 ? 7.727 2.201 -2.090 1.00 96.94 87 ILE A O 1
ATOM 748 N N . MET A 1 88 ? 7.511 2.261 -4.320 1.00 96.00 88 MET A N 1
ATOM 749 C CA . MET A 1 88 ? 8.861 2.761 -4.588 1.00 96.00 88 MET A CA 1
ATOM 750 C C . MET A 1 88 ? 9.156 4.099 -3.898 1.00 96.00 88 MET A C 1
ATOM 752 O O . MET A 1 88 ? 10.299 4.348 -3.519 1.00 96.00 88 MET A O 1
ATOM 756 N N . SER A 1 89 ? 8.146 4.954 -3.731 1.00 92.81 89 SER A N 1
ATOM 757 C CA . SER A 1 89 ? 8.291 6.258 -3.082 1.00 92.81 89 SER A CA 1
ATOM 758 C C . SER A 1 89 ? 8.244 6.206 -1.557 1.00 92.81 89 SER A C 1
ATOM 760 O O . SER A 1 89 ? 8.841 7.073 -0.927 1.00 92.81 89 SER A O 1
ATOM 762 N N . LEU A 1 90 ? 7.534 5.243 -0.963 1.00 94.94 90 LEU A N 1
ATOM 763 C CA . LEU A 1 90 ? 7.250 5.250 0.477 1.00 94.94 90 LEU A CA 1
ATOM 764 C C . LEU A 1 90 ? 7.903 4.099 1.247 1.00 94.94 90 LEU A C 1
ATOM 766 O O . LEU A 1 90 ? 8.030 4.194 2.465 1.00 94.94 90 LEU A O 1
ATOM 770 N N . VAL A 1 91 ? 8.299 3.014 0.578 1.00 96.81 91 VAL A N 1
ATOM 771 C CA . VAL A 1 91 ? 8.729 1.771 1.234 1.00 96.81 91 VAL A CA 1
ATOM 772 C C . VAL A 1 91 ? 10.102 1.363 0.728 1.00 96.81 91 VAL A C 1
ATOM 774 O O . VAL A 1 91 ? 10.231 0.691 -0.297 1.00 96.81 91 VAL A O 1
ATOM 777 N N . ASP A 1 92 ? 11.134 1.785 1.455 1.00 95.56 92 ASP A N 1
ATOM 778 C CA . ASP A 1 92 ? 12.530 1.583 1.059 1.00 95.56 92 ASP A CA 1
ATOM 779 C C . ASP A 1 92 ? 12.875 0.106 0.838 1.00 95.56 92 ASP A C 1
ATOM 781 O O . ASP A 1 92 ? 13.488 -0.221 -0.179 1.00 95.56 92 ASP A O 1
ATOM 785 N N . GLU A 1 93 ? 12.388 -0.785 1.706 1.00 97.56 93 GLU A N 1
ATOM 786 C CA . GLU A 1 93 ? 12.622 -2.234 1.622 1.00 97.56 93 GLU A CA 1
ATOM 787 C C . GLU A 1 93 ? 12.190 -2.831 0.269 1.00 97.56 93 GLU A C 1
ATOM 789 O O . GLU A 1 93 ? 12.872 -3.674 -0.311 1.00 97.56 93 GLU A O 1
ATOM 794 N N . PHE A 1 94 ? 11.083 -2.341 -0.301 1.00 97.88 94 PHE A N 1
ATOM 795 C CA . PHE A 1 94 ? 10.525 -2.860 -1.555 1.00 97.88 94 PHE A CA 1
ATOM 796 C C . PHE A 1 94 ? 10.796 -1.969 -2.770 1.00 97.88 94 PHE A C 1
ATOM 798 O O . PHE A 1 94 ? 10.341 -2.268 -3.877 1.00 97.88 94 PHE A O 1
ATOM 805 N N . LYS A 1 95 ? 11.562 -0.888 -2.605 1.00 96.38 95 LYS A N 1
ATOM 806 C CA . LYS A 1 95 ? 11.816 0.117 -3.646 1.00 96.38 95 LYS A CA 1
ATOM 807 C C . LYS A 1 95 ? 12.409 -0.481 -4.921 1.00 96.38 95 LYS A C 1
ATOM 809 O O . LYS A 1 95 ? 11.923 -0.222 -6.024 1.00 96.38 95 LYS A O 1
ATOM 814 N N . VAL A 1 96 ? 13.433 -1.324 -4.781 1.00 98.19 96 VAL A N 1
ATOM 815 C CA . VAL A 1 96 ? 14.098 -1.972 -5.925 1.00 98.19 96 VAL A CA 1
ATOM 816 C C . VAL A 1 96 ? 13.183 -3.000 -6.590 1.00 98.19 96 VAL A C 1
ATOM 818 O O . VAL A 1 96 ? 13.132 -3.076 -7.819 1.00 98.19 96 VAL A O 1
ATOM 821 N N . GLU A 1 97 ? 12.450 -3.789 -5.805 1.00 98.19 97 GLU A N 1
ATOM 822 C CA . GLU A 1 97 ? 11.518 -4.781 -6.340 1.00 98.19 97 GLU A CA 1
ATOM 823 C C . GLU A 1 97 ? 10.384 -4.115 -7.128 1.00 98.19 97 GLU A C 1
ATOM 825 O O . GLU A 1 97 ? 10.101 -4.516 -8.261 1.00 98.19 97 GLU A O 1
ATOM 830 N N . ALA A 1 98 ? 9.787 -3.062 -6.568 1.00 98.00 98 ALA A N 1
ATOM 831 C CA . ALA A 1 98 ? 8.729 -2.309 -7.218 1.00 98.00 98 ALA A CA 1
ATOM 832 C C . ALA A 1 98 ? 9.209 -1.690 -8.541 1.00 98.00 98 ALA A C 1
ATOM 834 O O . ALA A 1 98 ? 8.535 -1.829 -9.564 1.00 98.00 98 ALA A O 1
ATOM 835 N N . GLY A 1 99 ? 10.413 -1.106 -8.558 1.00 98.12 99 GLY A N 1
ATOM 836 C CA . GLY A 1 99 ? 11.032 -0.584 -9.779 1.00 98.12 99 GLY A CA 1
ATOM 837 C C . GLY A 1 99 ? 11.267 -1.662 -10.846 1.00 98.12 99 GLY A C 1
ATOM 838 O O . GLY A 1 99 ? 10.936 -1.457 -12.014 1.00 98.12 99 GLY A O 1
ATOM 839 N N . LYS A 1 100 ? 11.764 -2.847 -10.459 1.00 98.25 100 LYS A N 1
ATOM 840 C CA . LYS A 1 100 ? 11.962 -3.981 -11.384 1.00 98.25 100 LYS A CA 1
ATOM 841 C C . LYS A 1 100 ? 10.648 -4.473 -11.982 1.00 98.25 100 LYS A C 1
ATOM 843 O O . LYS A 1 100 ? 10.607 -4.825 -13.159 1.00 98.25 100 LYS A O 1
ATOM 848 N N . ARG A 1 101 ? 9.582 -4.541 -11.181 1.00 98.00 101 ARG A N 1
ATOM 849 C CA . ARG A 1 101 ? 8.250 -4.922 -11.669 1.00 98.00 101 ARG A CA 1
ATOM 850 C C . ARG A 1 101 ? 7.693 -3.856 -12.612 1.00 98.00 101 ARG A C 1
ATOM 852 O O . ARG A 1 101 ? 7.185 -4.214 -13.667 1.00 98.00 101 ARG A O 1
ATOM 859 N N . LEU A 1 102 ? 7.878 -2.574 -12.294 1.00 97.81 102 LEU A N 1
ATOM 860 C CA . LEU A 1 102 ? 7.397 -1.461 -13.114 1.00 97.81 102 LEU A CA 1
ATOM 861 C C . LEU A 1 102 ? 8.054 -1.449 -14.502 1.00 97.81 102 LEU A C 1
ATOM 863 O O . LEU A 1 102 ? 7.357 -1.291 -15.498 1.00 97.81 102 LEU A O 1
ATOM 867 N N . LEU A 1 103 ? 9.362 -1.720 -14.593 1.00 97.75 103 LEU A N 1
ATOM 868 C CA . LEU A 1 103 ? 10.065 -1.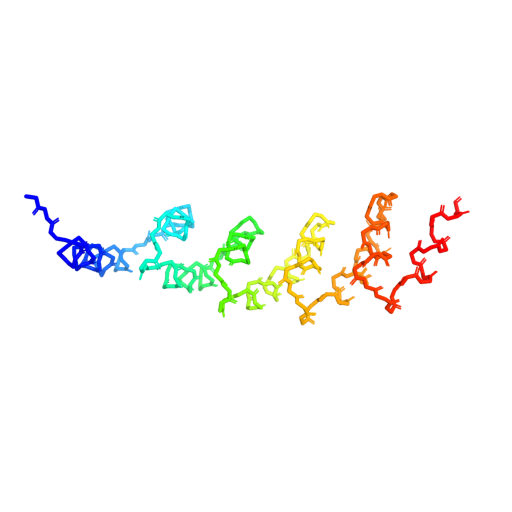867 -15.879 1.00 97.75 103 LEU A CA 1
ATOM 869 C C . LEU A 1 103 ? 9.469 -2.963 -16.776 1.00 97.75 103 LEU A C 1
ATOM 871 O O . LEU A 1 103 ? 9.496 -2.845 -17.999 1.00 97.75 103 LEU A O 1
ATOM 875 N N . LYS A 1 104 ? 8.891 -4.011 -16.179 1.00 97.50 104 LYS A N 1
ATOM 876 C CA . LYS A 1 104 ? 8.254 -5.123 -16.900 1.00 97.50 104 LYS A CA 1
ATOM 877 C C . LYS A 1 104 ? 6.802 -4.840 -17.302 1.00 97.50 104 LYS A C 1
ATOM 879 O O . LYS A 1 104 ? 6.256 -5.600 -18.094 1.00 97.50 104 LYS A O 1
ATOM 884 N N . GLN A 1 105 ? 6.179 -3.778 -16.786 1.00 96.69 105 GLN A N 1
ATOM 885 C CA . GLN A 1 105 ? 4.764 -3.447 -17.011 1.00 96.69 105 GLN A CA 1
ATOM 886 C C . GLN A 1 105 ? 4.557 -2.332 -18.055 1.00 96.69 105 GLN A C 1
ATOM 888 O O . GLN A 1 105 ? 3.619 -1.545 -17.951 1.00 96.69 105 GLN A O 1
ATOM 893 N N . ASN A 1 106 ? 5.423 -2.262 -19.072 1.00 94.56 106 ASN A N 1
ATOM 894 C CA . ASN A 1 106 ? 5.363 -1.249 -20.135 1.00 94.56 106 ASN A CA 1
ATOM 895 C C . ASN A 1 106 ? 5.200 0.188 -19.581 1.00 94.56 106 ASN A C 1
ATOM 897 O O . ASN A 1 106 ? 4.164 0.825 -19.789 1.00 94.56 106 ASN A O 1
ATOM 901 N N . PRO A 1 107 ? 6.188 0.679 -18.812 1.00 96.81 107 PRO A N 1
ATOM 902 C CA . PRO A 1 107 ? 6.088 1.960 -18.130 1.00 96.81 107 PRO A CA 1
ATOM 903 C C . PRO A 1 107 ? 6.022 3.123 -19.125 1.00 96.81 107 PRO A C 1
ATOM 905 O O . PRO A 1 107 ? 6.704 3.138 -20.149 1.00 96.81 107 PRO A O 1
ATOM 908 N N . SER A 1 108 ? 5.249 4.146 -18.775 1.00 97.19 108 SER A N 1
ATOM 909 C CA . SER A 1 108 ? 5.279 5.446 -19.448 1.00 97.19 108 SER A CA 1
ATOM 910 C C . SER A 1 108 ? 6.635 6.145 -19.280 1.00 97.19 108 SER A C 1
ATOM 912 O O . SER A 1 108 ? 7.404 5.850 -18.362 1.00 97.19 108 SER A O 1
ATOM 914 N N . GLU A 1 109 ? 6.911 7.161 -20.103 1.00 97.25 109 GLU A N 1
ATOM 915 C CA . GLU A 1 109 ? 8.099 8.011 -19.931 1.00 97.25 109 GLU A CA 1
ATOM 916 C C . GLU A 1 109 ? 8.185 8.610 -18.513 1.00 97.25 109 GLU A C 1
ATOM 918 O O . GLU A 1 109 ? 9.259 8.648 -17.909 1.00 97.25 109 GLU A O 1
ATOM 923 N N . MET A 1 110 ? 7.050 9.031 -17.945 1.00 96.00 110 MET A N 1
ATOM 924 C CA . MET A 1 110 ? 6.991 9.562 -16.581 1.00 96.00 110 MET A CA 1
ATOM 925 C C . MET A 1 110 ? 7.380 8.503 -15.537 1.00 96.00 110 MET A C 1
ATOM 927 O O . MET A 1 110 ? 8.096 8.798 -14.582 1.00 96.00 110 MET A O 1
ATOM 931 N N . GLU A 1 111 ? 6.938 7.260 -15.719 1.00 97.31 111 GLU A N 1
ATOM 932 C CA . GLU A 1 111 ? 7.296 6.129 -14.856 1.00 97.31 111 GLU A CA 1
ATOM 933 C C . GLU A 1 111 ? 8.774 5.758 -14.966 1.00 97.31 111 GLU A C 1
ATOM 935 O O . GLU A 1 111 ? 9.429 5.535 -13.948 1.00 97.31 111 GLU A O 1
ATOM 940 N N . LEU A 1 112 ? 9.334 5.785 -16.174 1.00 97.81 112 LEU A N 1
ATOM 941 C CA . LEU A 1 112 ? 10.764 5.577 -16.393 1.00 97.81 112 LEU A CA 1
ATOM 942 C C . LEU A 1 112 ? 11.604 6.669 -15.718 1.00 97.81 112 LEU A C 1
ATOM 944 O O . LEU A 1 112 ? 12.577 6.360 -15.028 1.00 97.81 112 LEU A O 1
ATOM 948 N N . ARG A 1 113 ? 11.203 7.942 -15.835 1.00 96.25 113 ARG A N 1
ATOM 949 C CA . ARG A 1 113 ? 11.836 9.058 -15.106 1.00 96.25 113 ARG A CA 1
ATOM 950 C C . ARG A 1 113 ? 11.727 8.877 -13.592 1.00 96.25 113 ARG A C 1
ATOM 952 O O . ARG A 1 113 ? 12.682 9.156 -12.870 1.00 96.25 113 ARG A O 1
ATOM 959 N N . CYS A 1 114 ? 10.598 8.360 -13.111 1.00 94.88 114 CYS A N 1
ATOM 960 C CA . CYS A 1 114 ? 10.411 8.040 -11.701 1.00 94.88 114 CYS A CA 1
ATOM 961 C C . CYS A 1 114 ? 11.426 6.985 -11.228 1.00 94.88 114 CYS A C 1
ATOM 963 O O . CYS A 1 114 ? 12.084 7.202 -10.212 1.00 94.88 114 CYS A O 1
ATOM 965 N N . ILE A 1 115 ? 11.635 5.903 -11.985 1.00 97.56 115 ILE A N 1
ATOM 966 C CA . ILE A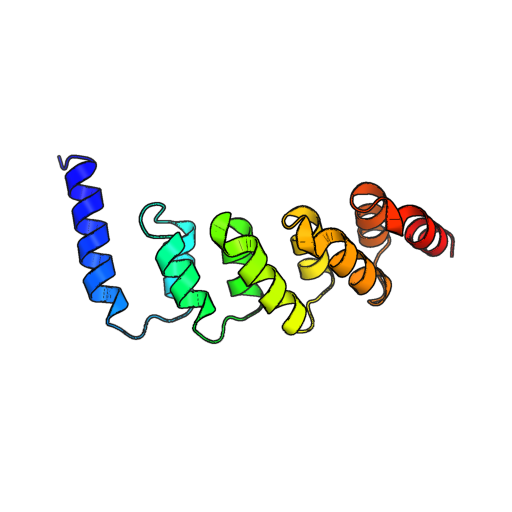 1 115 ? 12.637 4.872 -11.661 1.00 97.56 115 ILE A CA 1
ATOM 967 C C . ILE A 1 115 ? 14.056 5.458 -11.651 1.00 97.56 115 ILE A C 1
ATOM 969 O O . ILE A 1 115 ? 14.799 5.240 -10.699 1.00 97.56 115 ILE A O 1
ATOM 973 N N . ILE A 1 116 ? 14.421 6.254 -12.663 1.00 96.81 116 ILE A N 1
ATOM 974 C CA . ILE A 1 116 ? 15.746 6.899 -12.790 1.00 96.81 116 ILE A CA 1
ATOM 975 C C . ILE A 1 116 ? 16.109 7.736 -11.559 1.00 96.81 116 ILE A C 1
ATOM 977 O O . ILE A 1 116 ? 17.268 7.729 -11.124 1.00 96.81 116 ILE A O 1
ATOM 981 N N . ASN A 1 117 ? 15.120 8.456 -11.026 1.00 94.12 117 ASN A N 1
ATOM 982 C CA . ASN A 1 117 ? 15.299 9.371 -9.905 1.00 94.12 117 ASN A CA 1
ATOM 983 C C . ASN A 1 117 ? 15.284 8.657 -8.549 1.00 94.12 117 ASN A C 1
ATOM 985 O O . ASN A 1 117 ? 15.940 9.122 -7.625 1.00 94.12 117 ASN A O 1
ATOM 989 N N . ASN A 1 118 ? 14.547 7.548 -8.422 1.00 92.25 118 ASN A N 1
ATOM 990 C CA . ASN A 1 118 ? 14.302 6.909 -7.125 1.00 92.25 118 ASN A CA 1
ATOM 991 C C . ASN A 1 118 ? 15.092 5.613 -6.907 1.00 92.25 118 ASN A C 1
ATOM 993 O O . ASN A 1 118 ? 15.272 5.219 -5.760 1.00 92.25 118 ASN A O 1
ATOM 997 N N . VAL A 1 119 ? 15.561 4.940 -7.964 1.00 96.25 119 VAL A N 1
ATOM 998 C CA . VAL A 1 119 ? 16.204 3.620 -7.862 1.00 96.25 119 VAL A CA 1
ATOM 999 C C . VAL A 1 119 ? 17.499 3.598 -8.661 1.00 96.25 119 VAL A C 1
ATOM 1001 O O . VAL A 1 119 ? 17.527 3.273 -9.848 1.00 96.25 119 VAL A O 1
ATOM 1004 N N . GLU A 1 120 ? 18.599 3.933 -7.990 1.00 96.50 120 GLU A N 1
ATOM 1005 C CA . GLU A 1 120 ? 19.916 4.060 -8.619 1.00 96.50 120 GLU A CA 1
ATOM 1006 C C . GLU A 1 120 ? 20.336 2.804 -9.391 1.00 96.50 120 GLU A C 1
ATOM 1008 O O . GLU A 1 120 ? 20.772 2.900 -10.540 1.00 96.50 120 GLU A O 1
ATOM 1013 N N . SER A 1 121 ? 20.114 1.622 -8.813 1.00 97.81 121 SER A N 1
ATOM 1014 C CA . SER A 1 121 ? 20.468 0.339 -9.429 1.00 97.81 121 SER A CA 1
ATOM 1015 C C . SER A 1 121 ? 19.710 0.031 -10.727 1.00 97.81 121 SER A C 1
ATOM 1017 O O . SER A 1 121 ? 20.160 -0.809 -11.502 1.00 97.81 121 SER A O 1
ATOM 1019 N N . LEU A 1 122 ? 18.593 0.716 -11.000 1.00 98.25 122 LEU A N 1
ATOM 1020 C CA . LEU A 1 122 ? 17.770 0.528 -12.202 1.00 98.25 122 LEU A CA 1
ATOM 1021 C C . LEU A 1 122 ? 17.896 1.677 -13.213 1.00 98.25 122 LEU A C 1
ATOM 1023 O O . LEU A 1 122 ? 17.330 1.608 -14.307 1.00 98.25 122 LEU A O 1
ATOM 1027 N N . ARG A 1 123 ? 18.657 2.728 -12.884 1.00 97.50 123 ARG A N 1
ATOM 1028 C CA . ARG A 1 123 ? 18.774 3.953 -13.688 1.00 97.50 123 ARG A CA 1
ATOM 1029 C C . ARG A 1 123 ? 19.172 3.673 -15.136 1.00 97.50 123 ARG A C 1
ATOM 1031 O O . ARG A 1 123 ? 18.532 4.167 -16.062 1.00 97.50 123 ARG A O 1
ATOM 1038 N N . SER A 1 124 ? 20.209 2.865 -15.331 1.00 97.69 124 SER A N 1
ATOM 1039 C CA . SER A 1 124 ? 20.751 2.546 -16.656 1.00 97.69 124 SER A CA 1
ATOM 1040 C C . SER A 1 124 ? 19.753 1.792 -17.536 1.00 97.69 124 SER A C 1
ATOM 1042 O O . SER A 1 124 ? 19.704 2.013 -18.744 1.00 97.69 124 SER A O 1
ATOM 1044 N N . GLU A 1 125 ? 18.951 0.902 -16.949 1.00 97.88 125 GLU A N 1
ATOM 1045 C CA . GLU A 1 125 ? 17.926 0.145 -17.673 1.00 97.88 125 GLU A CA 1
ATOM 1046 C C . GLU A 1 125 ? 16.770 1.059 -18.092 1.00 97.88 125 GLU A C 1
ATOM 1048 O O . GLU A 1 125 ? 16.422 1.115 -19.272 1.00 97.88 125 GLU A O 1
ATOM 1053 N N . ALA A 1 126 ? 16.264 1.869 -17.160 1.00 97.62 126 ALA A N 1
ATOM 1054 C CA . ALA A 1 126 ? 15.208 2.834 -17.439 1.00 97.62 126 ALA A CA 1
ATOM 1055 C C . ALA A 1 126 ? 15.625 3.881 -18.495 1.00 97.62 126 ALA A C 1
ATOM 1057 O O . ALA A 1 126 ? 14.853 4.199 -19.399 1.00 97.62 126 ALA A O 1
ATOM 1058 N N . GLN A 1 127 ? 16.870 4.373 -18.450 1.00 97.69 127 GLN A N 1
ATOM 1059 C CA . GLN A 1 127 ? 17.407 5.296 -19.460 1.00 97.69 127 GLN A CA 1
ATOM 1060 C C . GLN A 1 127 ? 17.486 4.675 -20.856 1.00 97.69 127 GLN A C 1
ATOM 1062 O O . GLN A 1 127 ? 17.257 5.372 -21.843 1.00 97.69 127 GLN A O 1
ATOM 1067 N N . LYS A 1 128 ? 17.811 3.381 -20.962 1.00 97.44 128 LYS A N 1
ATOM 1068 C CA . LYS A 1 128 ? 17.811 2.675 -22.251 1.00 97.44 128 LYS A CA 1
ATOM 1069 C C . LYS A 1 128 ? 16.402 2.578 -22.829 1.00 97.44 128 LYS A C 1
ATOM 1071 O O . LYS A 1 128 ? 16.259 2.715 -24.036 1.00 97.44 128 LYS A O 1
ATOM 1076 N N . MET A 1 129 ? 15.385 2.363 -21.992 1.00 97.25 129 MET A N 1
ATOM 1077 C CA . MET A 1 129 ? 13.988 2.305 -22.438 1.00 97.25 129 MET A CA 1
ATOM 1078 C C . MET A 1 129 ? 13.468 3.660 -22.929 1.00 97.25 129 MET A C 1
ATOM 1080 O O . MET A 1 129 ? 12.739 3.681 -23.907 1.00 97.25 129 MET A O 1
ATOM 1084 N N . LEU A 1 130 ? 13.890 4.777 -22.323 1.00 94.69 130 LEU A N 1
ATOM 1085 C CA . LEU A 1 130 ? 13.504 6.130 -22.766 1.00 94.69 130 LEU A CA 1
ATOM 1086 C C . LEU A 1 130 ? 14.051 6.537 -24.138 1.00 94.69 130 LEU A C 1
ATOM 1088 O O . LEU A 1 130 ? 13.556 7.484 -24.736 1.00 94.69 130 LEU A O 1
ATOM 1092 N N . ARG A 1 131 ? 15.132 5.898 -24.590 1.00 92.25 131 ARG A N 1
ATOM 1093 C CA . ARG A 1 131 ? 15.801 6.222 -25.860 1.00 92.25 131 ARG A CA 1
ATOM 1094 C C . ARG A 1 131 ? 15.306 5.373 -27.034 1.00 92.25 131 ARG A C 1
ATOM 1096 O O . ARG A 1 131 ? 15.824 5.547 -28.134 1.00 92.25 131 ARG A O 1
ATOM 1103 N N . LYS A 1 132 ? 14.412 4.417 -26.779 1.00 77.69 132 LYS A N 1
ATOM 1104 C CA . LYS A 1 132 ? 13.771 3.584 -27.802 1.00 77.69 132 LYS A CA 1
ATOM 1105 C C . LYS A 1 132 ? 12.533 4.285 -28.331 1.00 77.69 132 LYS A C 1
ATOM 1107 O O . LYS A 1 132 ? 12.289 4.127 -29.543 1.00 77.69 132 LYS A O 1
#